Protein AF-A0A379WSG3-F1 (afdb_monomer)

Radius of gyration: 19.17 Å; Cα contacts (8 Å, |Δi|>4): 108; chains: 1; bounding box: 41×26×50 Å

Structure (mmCIF, N/CA/C/O backbone):
data_AF-A0A379WSG3-F1
#
_entry.id   AF-A0A379WSG3-F1
#
loop_
_atom_site.group_PDB
_atom_site.id
_atom_site.type_symbol
_atom_site.label_atom_id
_atom_site.label_alt_id
_atom_site.label_comp_id
_atom_site.label_asym_id
_atom_site.label_entity_id
_atom_site.label_seq_id
_atom_site.pdbx_PDB_ins_code
_atom_site.Cartn_x
_atom_site.Cartn_y
_atom_site.Cartn_z
_atom_site.occupancy
_atom_site.B_iso_or_equiv
_atom_site.auth_seq_id
_atom_site.auth_comp_id
_atom_site.auth_asym_id
_atom_site.auth_atom_id
_atom_site.pdbx_PDB_model_num
ATOM 1 N N . MET A 1 1 ? 2.406 1.614 19.297 1.00 82.06 1 MET A N 1
ATOM 2 C CA . MET A 1 1 ? 2.515 2.877 18.533 1.00 82.06 1 MET A CA 1
ATOM 3 C C . MET A 1 1 ? 1.539 2.931 17.354 1.00 82.06 1 MET A C 1
ATOM 5 O O . MET A 1 1 ? 0.607 3.715 17.431 1.00 82.06 1 MET A O 1
ATOM 9 N N . THR A 1 2 ? 1.659 2.070 16.332 1.00 89.81 2 THR A N 1
ATOM 10 C CA . THR A 1 2 ? 0.799 2.083 15.119 1.00 89.81 2 THR A CA 1
ATOM 11 C C . THR A 1 2 ? -0.707 2.076 15.401 1.00 89.81 2 THR A C 1
ATOM 13 O O . THR A 1 2 ? -1.451 2.797 14.747 1.00 89.81 2 THR A O 1
ATOM 16 N N . ARG A 1 3 ? -1.163 1.305 16.397 1.00 93.06 3 ARG A N 1
ATOM 17 C CA . ARG A 1 3 ? -2.588 1.233 16.759 1.00 93.06 3 ARG A CA 1
ATOM 18 C C . ARG A 1 3 ? -3.134 2.577 17.250 1.00 93.06 3 ARG A C 1
ATOM 20 O O . ARG A 1 3 ? -4.087 3.073 16.673 1.00 93.06 3 ARG A O 1
ATOM 27 N N . ARG A 1 4 ? -2.478 3.211 18.234 1.00 93.94 4 ARG A N 1
ATOM 28 C CA . ARG A 1 4 ? -2.872 4.556 18.697 1.00 93.94 4 ARG A CA 1
ATOM 29 C C . ARG A 1 4 ? -2.871 5.564 17.554 1.00 93.94 4 ARG A C 1
ATOM 31 O O . ARG A 1 4 ? -3.859 6.253 17.383 1.00 93.94 4 ARG A O 1
ATOM 38 N N . TYR A 1 5 ? -1.818 5.575 16.736 1.00 93.81 5 TYR A N 1
ATOM 39 C CA . TYR A 1 5 ? -1.760 6.453 15.566 1.00 93.81 5 TYR A CA 1
ATOM 40 C C . TYR A 1 5 ? -2.977 6.272 14.646 1.00 93.81 5 TYR A C 1
ATOM 42 O O . TYR A 1 5 ? -3.593 7.255 14.263 1.00 93.81 5 TYR A O 1
ATOM 50 N N . THR A 1 6 ? -3.363 5.023 14.363 1.00 93.00 6 THR A N 1
ATOM 51 C CA . THR A 1 6 ? -4.524 4.702 13.513 1.00 93.00 6 THR A CA 1
ATOM 52 C C . THR A 1 6 ? -5.844 5.173 14.120 1.00 93.00 6 THR A C 1
ATOM 54 O O . THR A 1 6 ? -6.710 5.636 13.387 1.00 93.00 6 THR A O 1
ATOM 57 N N . SER A 1 7 ? -6.006 5.063 15.442 1.00 92.44 7 SER A N 1
ATOM 58 C CA . SER A 1 7 ? -7.205 5.557 16.124 1.00 92.44 7 SER A CA 1
ATOM 59 C C . SER A 1 7 ? -7.336 7.077 16.022 1.00 92.44 7 SER A C 1
ATOM 61 O O . SER A 1 7 ? -8.421 7.551 15.708 1.00 92.44 7 SER A O 1
ATOM 63 N N . GLU A 1 8 ? -6.242 7.824 16.203 1.00 93.12 8 GLU A N 1
ATOM 64 C CA . GLU A 1 8 ? -6.253 9.294 16.097 1.00 93.12 8 GLU A CA 1
ATOM 65 C C . GLU A 1 8 ? -6.591 9.767 14.674 1.00 93.12 8 GLU A C 1
ATOM 67 O O . GLU A 1 8 ? -7.411 10.662 14.484 1.00 93.12 8 GLU A O 1
ATOM 72 N N . ILE A 1 9 ? -6.016 9.130 13.647 1.00 92.56 9 ILE A N 1
ATOM 73 C CA . ILE A 1 9 ? -6.308 9.473 12.243 1.00 92.56 9 ILE A CA 1
ATOM 74 C C . ILE A 1 9 ? -7.604 8.832 11.719 1.00 92.56 9 ILE A C 1
ATOM 76 O O . ILE A 1 9 ? -7.965 9.038 10.562 1.00 92.56 9 ILE A O 1
ATOM 80 N N . GLY A 1 10 ? -8.324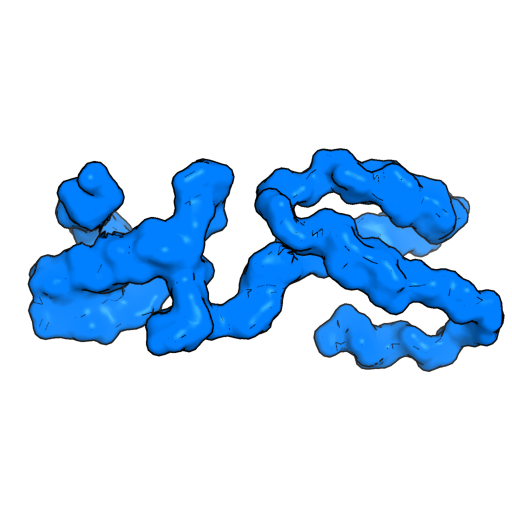 8.066 12.546 1.00 88.62 10 GLY A N 1
ATOM 81 C CA . GLY A 1 10 ? -9.512 7.295 12.162 1.00 88.62 10 GLY A CA 1
ATOM 82 C C . GLY A 1 10 ? -10.631 8.128 11.526 1.00 88.62 10 GLY A C 1
ATOM 83 O O . GLY A 1 10 ? -11.408 7.610 10.734 1.00 88.62 10 GLY A O 1
ATOM 84 N N . ILE A 1 11 ? -10.684 9.423 11.845 1.00 88.88 11 ILE A N 1
ATOM 85 C CA . ILE A 1 11 ? -11.712 10.370 11.389 1.00 88.88 11 ILE A CA 1
ATOM 86 C C . ILE A 1 11 ? -11.509 10.765 9.912 1.00 88.88 11 ILE A C 1
ATOM 88 O O . ILE A 1 11 ? -12.474 11.049 9.188 1.00 88.88 11 ILE A O 1
ATOM 92 N N . ILE A 1 12 ? -10.249 10.785 9.460 1.00 90.88 12 ILE A N 1
ATOM 93 C CA . ILE A 1 12 ? -9.868 11.196 8.101 1.00 90.88 12 ILE A CA 1
ATOM 94 C C . ILE A 1 12 ? -9.708 10.005 7.151 1.00 90.88 12 ILE A C 1
ATOM 96 O O . ILE A 1 12 ? -9.977 10.146 5.960 1.00 90.88 12 ILE A O 1
ATOM 100 N N . ILE A 1 13 ? -9.339 8.830 7.669 1.00 91.50 13 ILE A N 1
ATOM 101 C CA . ILE A 1 13 ? -9.140 7.626 6.855 1.00 91.50 13 ILE A CA 1
ATOM 102 C C . ILE A 1 13 ? -10.448 6.859 6.630 1.00 91.50 13 ILE A C 1
ATOM 104 O O . ILE A 1 13 ? -11.343 6.821 7.477 1.00 91.50 13 ILE A O 1
ATOM 108 N N . GLY A 1 14 ? -10.552 6.205 5.477 1.00 89.38 14 GLY A N 1
ATOM 109 C CA . GLY A 1 14 ? -11.690 5.352 5.155 1.00 89.38 14 GLY A CA 1
ATOM 110 C C . GLY A 1 14 ? -11.660 4.862 3.711 1.00 89.38 14 GLY A C 1
ATOM 111 O O . GLY A 1 14 ? -11.059 5.510 2.859 1.00 89.38 14 GLY A O 1
ATOM 112 N N . PRO A 1 15 ? -12.348 3.752 3.395 1.00 89.69 15 PRO A N 1
ATOM 113 C CA . PRO A 1 15 ? -12.262 3.102 2.083 1.00 89.69 15 PRO A CA 1
ATOM 114 C C . PRO A 1 15 ? -12.716 3.987 0.911 1.00 89.69 15 PRO A C 1
ATOM 116 O O . PRO A 1 15 ? -12.332 3.730 -0.222 1.00 89.69 15 PRO A O 1
ATOM 119 N N . GLN A 1 16 ? -13.533 5.010 1.174 1.00 90.62 16 GLN A N 1
ATOM 120 C CA . GLN A 1 16 ? -14.032 5.973 0.180 1.00 90.62 16 GLN A CA 1
ATOM 121 C C . GLN A 1 16 ? -13.472 7.393 0.386 1.00 90.62 16 GLN A C 1
ATOM 123 O O . GLN A 1 16 ? -13.843 8.306 -0.343 1.00 90.62 16 GLN A O 1
ATOM 128 N N . LYS A 1 17 ? -12.626 7.601 1.405 1.00 89.88 17 LYS A N 1
ATOM 129 C CA . LYS A 1 17 ? -12.027 8.906 1.723 1.00 89.88 17 LYS A CA 1
ATOM 130 C C . LYS A 1 17 ? -10.546 8.909 1.386 1.00 89.88 17 LYS A C 1
ATOM 132 O O . LYS A 1 17 ? -10.130 9.558 0.436 1.00 89.88 17 LYS A O 1
ATOM 137 N N . ASP A 1 18 ? -9.775 8.170 2.176 1.00 91.31 18 ASP A N 1
ATOM 138 C CA . ASP A 1 18 ? -8.331 8.067 2.039 1.00 91.31 18 ASP A CA 1
ATOM 139 C C . ASP A 1 18 ? -7.864 6.676 2.470 1.00 91.31 18 ASP A C 1
ATOM 141 O O . ASP A 1 18 ? -8.225 6.181 3.546 1.00 91.31 18 ASP A O 1
ATOM 145 N N . ILE A 1 19 ? -7.076 6.051 1.595 1.00 92.31 19 ILE A N 1
ATOM 146 C CA . ILE A 1 19 ? -6.632 4.664 1.704 1.00 92.31 19 ILE A CA 1
ATOM 147 C C . ILE A 1 19 ? -5.108 4.660 1.889 1.00 92.31 19 ILE A C 1
ATOM 149 O O . ILE A 1 19 ? -4.368 4.669 0.896 1.00 92.31 19 ILE A O 1
ATOM 153 N N . PRO A 1 20 ? -4.600 4.590 3.133 1.00 91.12 20 PRO A N 1
ATOM 154 C CA . PRO A 1 20 ? -3.167 4.532 3.396 1.00 91.12 20 PRO A CA 1
ATOM 155 C C . PRO A 1 20 ? -2.465 3.348 2.714 1.00 91.12 20 PRO A C 1
ATOM 157 O O . PRO A 1 20 ? -3.028 2.270 2.473 1.00 91.12 20 PRO A O 1
ATOM 160 N N . ALA A 1 21 ? -1.180 3.548 2.426 1.00 90.25 21 ALA A N 1
ATOM 161 C CA . ALA A 1 21 ? -0.302 2.591 1.765 1.00 90.25 21 ALA A CA 1
ATOM 162 C C . ALA A 1 21 ? 1.029 2.444 2.523 1.00 90.25 21 ALA A C 1
ATOM 164 O O . ALA A 1 21 ? 1.432 3.358 3.241 1.00 90.25 21 ALA A O 1
ATOM 165 N N . PRO A 1 22 ? 1.735 1.309 2.369 1.00 88.81 22 PRO A N 1
ATOM 166 C CA . PRO A 1 22 ? 3.039 1.130 2.987 1.00 88.81 22 PRO A CA 1
ATOM 167 C C . PRO A 1 22 ? 4.115 1.956 2.271 1.00 88.81 22 PRO A C 1
ATOM 169 O O . PRO A 1 22 ? 4.239 1.901 1.047 1.00 88.81 22 PRO A O 1
ATOM 172 N N . ASP A 1 23 ? 4.930 2.636 3.066 1.00 87.81 23 ASP A N 1
ATOM 173 C CA . ASP A 1 23 ? 6.114 3.403 2.673 1.00 87.81 23 ASP A CA 1
ATOM 174 C C . ASP A 1 23 ? 7.365 2.959 3.469 1.00 87.81 23 ASP A C 1
ATOM 176 O O . ASP A 1 23 ? 7.322 1.992 4.238 1.00 87.81 23 ASP A O 1
ATOM 180 N N . VAL A 1 24 ? 8.493 3.651 3.296 1.00 78.75 24 VAL A N 1
ATOM 181 C CA . VAL A 1 24 ? 9.770 3.432 3.978 1.00 78.75 24 VAL A CA 1
ATOM 182 C C . VAL A 1 24 ? 9.561 3.351 5.492 1.00 78.75 24 VAL A C 1
ATOM 184 O O . VAL A 1 24 ? 9.025 4.252 6.124 1.00 78.75 24 VAL A O 1
ATOM 187 N N . GLY A 1 25 ? 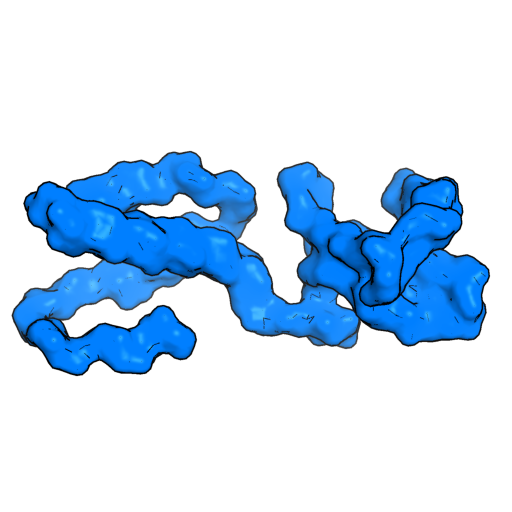9.993 2.238 6.088 1.00 81.88 25 GLY A N 1
ATOM 188 C CA . GLY A 1 25 ? 9.833 1.988 7.525 1.00 81.88 25 GLY A CA 1
ATOM 189 C C . GLY A 1 25 ? 8.492 1.362 7.918 1.00 81.88 25 GLY A C 1
ATOM 190 O O . GLY A 1 25 ? 8.330 0.950 9.065 1.00 81.88 25 GLY A O 1
ATOM 191 N N . THR A 1 26 ? 7.559 1.190 6.979 1.00 87.00 26 THR A N 1
ATOM 192 C CA . THR A 1 26 ? 6.318 0.438 7.193 1.00 87.00 26 THR A CA 1
ATOM 193 C C . THR A 1 26 ? 6.266 -0.803 6.304 1.00 87.00 26 THR A C 1
ATOM 195 O O . THR A 1 26 ? 6.756 -0.829 5.181 1.00 87.00 26 THR A O 1
ATOM 198 N N . ASN A 1 27 ? 5.678 -1.873 6.833 1.00 88.12 27 ASN A N 1
ATOM 199 C CA . ASN A 1 27 ? 5.585 -3.167 6.159 1.00 88.12 27 ASN A CA 1
ATOM 200 C C . ASN A 1 27 ? 4.125 -3.626 6.111 1.00 88.12 27 ASN A C 1
ATOM 202 O O . ASN A 1 27 ? 3.276 -3.093 6.827 1.00 88.12 27 ASN A O 1
ATOM 206 N N . GLY A 1 28 ? 3.839 -4.700 5.369 1.00 88.38 28 GLY A N 1
ATOM 207 C CA . GLY A 1 28 ? 2.494 -5.291 5.337 1.00 88.38 28 GLY A CA 1
ATOM 208 C C . GLY A 1 28 ? 1.955 -5.674 6.724 1.00 88.38 28 GLY A C 1
ATOM 209 O O . GLY A 1 28 ? 0.759 -5.568 6.966 1.00 88.38 28 GLY A O 1
ATOM 210 N N . LYS A 1 29 ? 2.830 -6.018 7.682 1.00 90.56 29 LYS A N 1
ATOM 211 C CA . LYS A 1 29 ? 2.450 -6.254 9.088 1.00 90.56 29 LYS A CA 1
ATOM 212 C C . LYS A 1 29 ? 1.905 -4.996 9.780 1.00 90.56 29 LYS A C 1
ATOM 214 O O . LYS A 1 29 ? 0.952 -5.084 10.541 1.00 90.56 29 LYS A O 1
ATOM 219 N N . VAL A 1 30 ? 2.492 -3.833 9.497 1.00 93.00 30 VAL A N 1
ATOM 220 C CA . VAL A 1 30 ? 2.033 -2.541 10.033 1.00 93.00 30 VAL A CA 1
ATOM 221 C C . VAL A 1 30 ? 0.663 -2.209 9.449 1.00 93.00 30 VAL A C 1
ATOM 223 O O . VAL A 1 30 ? -0.247 -1.878 10.199 1.00 93.00 30 VAL A O 1
ATOM 226 N N . MET A 1 31 ? 0.487 -2.406 8.139 1.00 93.38 31 MET A N 1
ATOM 227 C CA . MET A 1 31 ? -0.808 -2.227 7.471 1.00 93.38 31 MET A CA 1
ATOM 228 C C . MET A 1 31 ? -1.876 -3.180 8.027 1.00 93.38 31 MET A C 1
ATOM 230 O O . MET A 1 31 ? -3.014 -2.772 8.232 1.00 93.38 31 MET A O 1
ATOM 234 N N . ALA A 1 32 ? -1.518 -4.427 8.350 1.00 92.88 32 ALA A N 1
ATOM 235 C CA . ALA A 1 32 ? -2.432 -5.362 9.008 1.00 92.88 32 ALA A CA 1
ATOM 236 C C . ALA A 1 32 ? -2.927 -4.829 10.364 1.00 92.88 32 ALA A C 1
ATOM 238 O O . ALA A 1 32 ? -4.120 -4.892 10.641 1.00 92.88 32 ALA A O 1
ATOM 239 N N . TRP A 1 33 ? -2.041 -4.245 11.177 1.00 93.56 33 TRP A N 1
ATOM 240 C CA . TRP A 1 33 ? -2.431 -3.624 12.447 1.00 93.56 33 TRP A CA 1
ATOM 241 C C . TRP A 1 33 ? -3.283 -2.366 12.275 1.00 93.56 33 TRP A C 1
ATOM 243 O O . TRP A 1 33 ? -4.165 -2.131 13.096 1.00 93.56 33 TRP A O 1
ATOM 253 N N . MET A 1 34 ? -3.039 -1.571 11.229 1.00 93.38 34 MET A N 1
ATOM 254 C CA . MET A 1 34 ? -3.883 -0.414 10.911 1.00 93.38 34 MET A CA 1
ATOM 255 C C . MET A 1 34 ? -5.297 -0.860 10.521 1.00 93.38 34 MET A C 1
ATOM 257 O O . MET A 1 34 ? -6.273 -0.342 11.051 1.00 93.38 34 MET A O 1
ATOM 261 N N . MET A 1 35 ? -5.415 -1.872 9.656 1.00 93.06 35 MET A N 1
ATOM 262 C CA . MET A 1 35 ? -6.712 -2.433 9.262 1.00 93.06 35 MET A CA 1
ATOM 263 C C . MET A 1 35 ? -7.482 -2.993 10.460 1.00 93.06 35 MET A C 1
ATOM 265 O O . MET A 1 35 ? -8.669 -2.716 10.608 1.00 93.06 35 MET A O 1
ATOM 269 N N . ASP A 1 36 ? -6.792 -3.734 11.326 1.00 93.56 36 ASP A N 1
ATOM 270 C CA . ASP A 1 36 ? -7.371 -4.330 12.528 1.00 93.56 36 ASP A CA 1
ATOM 271 C C . ASP A 1 36 ? -7.895 -3.254 13.491 1.00 93.56 36 ASP A C 1
ATOM 273 O O . ASP A 1 36 ? -9.062 -3.270 13.869 1.00 93.56 36 ASP A O 1
ATOM 277 N N . THR A 1 37 ? -7.079 -2.244 13.813 1.00 93.25 37 THR A N 1
ATOM 278 C CA . THR A 1 37 ? -7.512 -1.153 14.698 1.00 93.25 37 THR A CA 1
ATOM 279 C C . THR A 1 37 ? -8.643 -0.321 14.101 1.00 93.25 37 THR A C 1
ATOM 281 O O . THR A 1 37 ? -9.581 0.023 14.817 1.00 93.25 37 THR A O 1
ATOM 284 N N . TYR A 1 38 ? -8.603 -0.024 12.803 1.00 93.62 38 TYR A N 1
ATOM 285 C CA . TYR A 1 38 ? -9.698 0.698 12.160 1.00 93.62 38 TYR A CA 1
ATOM 286 C C . TYR A 1 38 ? -11.006 -0.102 12.198 1.00 93.62 38 TYR A C 1
ATOM 288 O O . TYR A 1 38 ? -12.056 0.458 12.514 1.00 93.62 38 TYR A O 1
ATOM 296 N N . SER A 1 39 ? -10.926 -1.409 11.935 1.00 92.56 39 SER A N 1
ATOM 297 C CA . SER A 1 39 ? -12.076 -2.318 11.960 1.00 92.56 39 SER A CA 1
ATOM 298 C C . SER A 1 39 ? -12.680 -2.438 13.359 1.00 92.56 39 SER A C 1
ATOM 300 O O . SER A 1 39 ? -13.898 -2.399 13.504 1.00 92.56 39 SER A O 1
ATOM 302 N N . MET A 1 40 ? -11.840 -2.511 14.399 1.00 92.69 40 MET A N 1
ATOM 303 C CA . MET A 1 40 ? -12.299 -2.501 15.792 1.00 92.69 40 MET A CA 1
ATOM 304 C C . MET A 1 40 ? -13.061 -1.217 16.135 1.00 92.69 40 MET A C 1
ATOM 306 O O . MET A 1 40 ? -14.119 -1.288 16.750 1.00 92.69 40 MET A O 1
ATOM 310 N N . ASN A 1 41 ? -12.563 -0.054 15.704 1.00 90.19 41 ASN A N 1
ATOM 311 C CA . ASN A 1 41 ? -13.210 1.230 15.990 1.00 90.19 41 ASN A CA 1
ATOM 312 C C . ASN A 1 41 ? -14.545 1.401 15.240 1.00 90.19 41 ASN A C 1
ATOM 314 O O . ASN A 1 41 ? -15.445 2.062 15.746 1.00 90.19 41 ASN A O 1
ATOM 318 N N . HIS A 1 42 ? -14.680 0.808 14.049 1.00 88.50 42 HIS A N 1
ATOM 319 C CA . HIS A 1 42 ? -15.902 0.871 13.234 1.00 88.50 42 HIS A CA 1
ATOM 320 C C . HIS A 1 42 ? -16.886 -0.276 13.511 1.00 88.50 42 HIS A C 1
ATOM 322 O O . HIS A 1 42 ? -17.971 -0.302 12.932 1.00 88.50 42 HIS A O 1
ATOM 328 N N . GLY A 1 43 ? -16.510 -1.254 14.341 1.00 89.31 43 GLY A N 1
ATOM 329 C CA . GLY A 1 43 ? -17.329 -2.429 14.653 1.00 89.31 43 GLY A CA 1
ATOM 330 C C . GLY A 1 43 ? -17.555 -3.392 13.479 1.00 89.31 43 GLY A C 1
ATOM 331 O O . GLY A 1 43 ? -18.341 -4.327 13.599 1.00 89.31 43 GLY A O 1
ATOM 332 N N . THR A 1 44 ? -16.883 -3.188 12.344 1.00 89.50 44 THR A N 1
ATOM 333 C CA . THR A 1 44 ? -17.008 -4.011 11.131 1.00 89.50 44 THR A CA 1
ATOM 334 C C . THR A 1 44 ? -15.644 -4.228 10.484 1.00 89.50 44 THR A C 1
ATOM 336 O O . THR A 1 44 ? -14.755 -3.382 10.563 1.00 89.50 44 THR A O 1
ATOM 339 N N . THR A 1 45 ? -15.450 -5.377 9.836 1.00 89.50 45 THR A N 1
ATOM 340 C CA . THR A 1 45 ? -14.187 -5.724 9.172 1.00 89.50 45 THR A CA 1
ATOM 341 C C . THR A 1 45 ? -14.045 -5.000 7.834 1.00 89.50 45 THR A C 1
ATOM 343 O O . THR A 1 45 ? -14.438 -5.491 6.775 1.00 89.50 45 THR A O 1
ATOM 346 N N . VAL A 1 46 ? -13.427 -3.818 7.865 1.00 89.00 46 VAL A N 1
ATOM 347 C CA . VAL A 1 46 ? -13.219 -2.985 6.673 1.00 89.00 46 VAL A CA 1
ATOM 348 C C . VAL A 1 46 ? -11.846 -3.267 6.073 1.00 89.00 46 VAL A C 1
ATOM 350 O O . VAL A 1 46 ? -10.858 -2.578 6.323 1.00 89.00 46 VAL A O 1
ATOM 353 N N . THR A 1 47 ? -11.769 -4.284 5.217 1.00 87.94 47 THR A N 1
ATOM 354 C CA . THR A 1 47 ? -10.506 -4.649 4.554 1.00 87.94 47 THR A CA 1
ATOM 355 C C . THR A 1 47 ? -10.033 -3.587 3.556 1.00 87.94 47 THR A C 1
ATOM 357 O O . THR A 1 47 ? -8.832 -3.477 3.314 1.00 87.94 47 THR A O 1
ATOM 360 N N . GLY A 1 48 ? -10.937 -2.774 3.001 1.00 89.12 48 GLY A N 1
ATOM 361 C CA . GLY A 1 48 ? -10.632 -1.729 2.017 1.00 89.12 48 GLY A CA 1
ATOM 362 C C . GLY A 1 48 ? -9.937 -0.484 2.571 1.00 89.12 48 GLY A C 1
ATOM 363 O O . GLY A 1 48 ? -9.541 0.367 1.786 1.00 89.12 48 GLY A O 1
ATOM 364 N N . VAL A 1 49 ? -9.762 -0.367 3.892 1.00 90.88 49 VAL A N 1
ATOM 365 C CA . VAL A 1 49 ? -9.203 0.851 4.501 1.00 90.88 49 VAL A CA 1
ATOM 366 C C . VAL A 1 49 ? -7.716 1.053 4.208 1.00 90.88 49 VAL A C 1
ATOM 368 O O . VAL A 1 49 ? -7.268 2.183 4.129 1.00 90.88 49 VAL A O 1
ATOM 371 N N . VAL A 1 50 ? -6.931 -0.013 4.023 1.00 92.50 50 VAL A N 1
ATOM 372 C CA . VAL A 1 50 ? -5.480 0.098 3.773 1.00 92.50 50 VAL A CA 1
ATOM 373 C C . VAL A 1 50 ? -5.048 -0.762 2.585 1.00 92.50 50 VAL A C 1
ATOM 375 O O . VAL A 1 50 ? -5.572 -1.860 2.364 1.00 92.50 50 VAL A O 1
ATOM 378 N N . THR A 1 51 ? -4.029 -0.331 1.844 1.00 91.19 51 THR A N 1
ATOM 379 C CA . THR A 1 51 ? -3.379 -1.143 0.801 1.00 91.19 51 THR A CA 1
ATOM 380 C C . THR A 1 51 ? -2.102 -1.818 1.309 1.00 91.19 51 THR A C 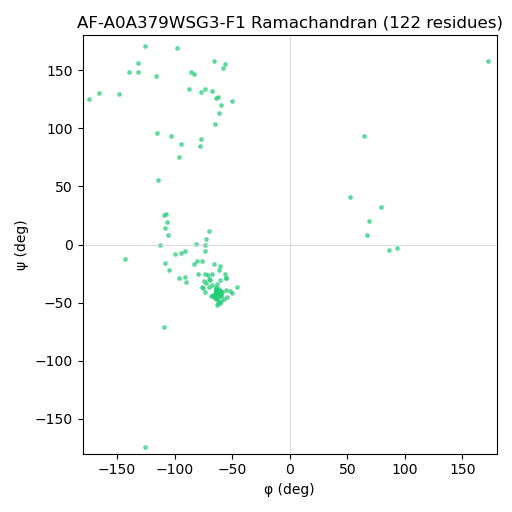1
ATOM 382 O O . THR A 1 51 ? -1.625 -1.556 2.407 1.00 91.19 51 THR A O 1
ATOM 385 N N . GLY A 1 52 ? -1.544 -2.754 0.532 1.00 88.62 52 GLY A N 1
ATOM 386 C CA . GLY A 1 52 ? -0.284 -3.419 0.899 1.00 88.62 52 GLY A CA 1
ATOM 387 C C . GLY A 1 52 ? -0.374 -4.359 2.106 1.00 88.62 52 GLY A C 1
ATOM 388 O O . GLY A 1 52 ? 0.646 -4.691 2.708 1.00 88.62 52 GLY A O 1
ATOM 389 N N . LYS A 1 53 ? -1.590 -4.805 2.441 1.00 91.69 53 LYS A N 1
ATOM 390 C CA . LYS A 1 53 ? -1.852 -5.887 3.395 1.00 91.69 53 LYS A CA 1
ATOM 391 C C . LYS A 1 53 ? -1.121 -7.167 2.975 1.00 91.69 53 LYS A C 1
ATOM 393 O O . LYS A 1 53 ? -0.844 -7.355 1.787 1.00 91.69 53 LYS A O 1
ATOM 398 N N . PRO A 1 54 ? -0.814 -8.070 3.915 1.00 89.19 54 PRO A N 1
ATOM 399 C CA . PRO A 1 54 ? -0.314 -9.380 3.546 1.00 89.19 54 PRO A CA 1
ATOM 400 C C . PRO A 1 54 ? -1.395 -10.178 2.800 1.00 89.19 54 PRO A C 1
ATOM 402 O O . PRO A 1 54 ? -2.588 -9.905 2.924 1.00 89.19 54 PRO A O 1
ATOM 405 N N . ILE A 1 55 ? -0.971 -11.179 2.026 1.00 89.31 55 ILE A N 1
ATOM 406 C CA . ILE A 1 55 ? -1.842 -11.945 1.113 1.00 89.31 55 ILE A CA 1
ATOM 407 C C . ILE A 1 55 ? -3.041 -12.558 1.852 1.00 89.31 55 ILE A C 1
ATOM 409 O O . ILE A 1 55 ? -4.161 -12.502 1.358 1.00 89.31 55 ILE A O 1
ATOM 413 N N . HIS A 1 56 ? -2.826 -13.049 3.075 1.00 87.94 56 HIS A N 1
ATOM 414 C CA . HIS A 1 56 ? -3.873 -13.646 3.907 1.00 87.94 56 HIS A CA 1
ATOM 415 C C . HIS A 1 56 ? -4.970 -12.660 4.356 1.00 87.94 56 HIS A C 1
ATOM 417 O O . HIS A 1 56 ? -6.037 -13.101 4.757 1.00 87.94 56 HIS A O 1
ATOM 423 N N . LEU A 1 57 ? -4.745 -11.343 4.269 1.00 88.00 57 LEU A N 1
ATOM 424 C CA . LEU A 1 57 ? -5.722 -10.300 4.627 1.00 88.00 57 LEU A CA 1
ATOM 425 C C . LEU A 1 57 ? -6.265 -9.556 3.395 1.00 88.00 57 LEU A C 1
ATOM 427 O O . LEU A 1 57 ? -6.645 -8.389 3.492 1.00 88.00 57 LEU A O 1
ATOM 431 N N . GLY A 1 58 ? -6.251 -10.186 2.217 1.00 85.62 58 GLY A N 1
ATOM 432 C CA . GLY A 1 58 ? -6.726 -9.566 0.974 1.00 85.62 58 GLY A CA 1
ATOM 433 C C . GLY A 1 58 ? -5.711 -8.609 0.340 1.00 85.62 58 GLY A C 1
ATOM 434 O O . GLY A 1 58 ? -6.076 -7.590 -0.245 1.00 85.62 58 GLY A O 1
ATOM 435 N N . GLY A 1 59 ? -4.417 -8.890 0.504 1.00 87.75 59 GLY A N 1
ATOM 436 C CA . GLY A 1 59 ? -3.341 -8.197 -0.204 1.00 87.75 59 GLY A CA 1
ATOM 437 C C . GLY A 1 59 ? -3.094 -8.754 -1.609 1.00 87.75 59 GLY A C 1
ATOM 438 O O . GLY A 1 59 ? -3.202 -9.956 -1.836 1.00 87.75 59 GLY A O 1
ATOM 439 N N . SER A 1 60 ? -2.700 -7.899 -2.554 1.00 86.75 60 SER A N 1
ATOM 440 C CA . SER A 1 60 ? -2.406 -8.313 -3.932 1.00 86.75 60 SER A CA 1
ATOM 441 C C . SER A 1 60 ? -1.040 -8.998 -4.064 1.00 86.75 60 SER A C 1
ATOM 443 O O . SER A 1 60 ? -0.006 -8.455 -3.653 1.00 86.75 60 SER A O 1
ATOM 445 N N . LEU A 1 61 ? -1.015 -10.157 -4.727 1.00 83.69 61 LEU A N 1
ATOM 446 C CA . LEU A 1 61 ? 0.221 -10.830 -5.131 1.00 83.69 61 LEU A CA 1
ATOM 447 C C . LEU A 1 61 ? 1.007 -9.941 -6.107 1.00 83.69 61 LEU A C 1
ATOM 449 O O . LEU A 1 61 ? 0.484 -9.477 -7.113 1.00 83.69 61 LEU A O 1
ATOM 453 N N . GLY A 1 62 ? 2.283 -9.689 -5.809 1.00 82.06 62 GLY A N 1
ATOM 454 C CA . GLY A 1 62 ? 3.167 -8.907 -6.680 1.00 82.06 62 GLY A CA 1
ATOM 455 C C . GLY A 1 62 ? 3.247 -7.405 -6.387 1.00 82.06 62 GLY A C 1
ATOM 456 O O . GLY A 1 62 ? 4.099 -6.751 -6.990 1.00 82.06 62 GLY A O 1
ATOM 457 N N . ARG A 1 63 ? 2.487 -6.868 -5.416 1.00 83.94 63 ARG A N 1
ATOM 458 C CA . ARG A 1 63 ? 2.592 -5.460 -4.960 1.00 83.94 63 ARG A CA 1
ATOM 459 C C . ARG A 1 63 ? 4.038 -5.057 -4.641 1.00 83.94 63 ARG A C 1
ATOM 461 O O . ARG A 1 63 ? 4.480 -3.999 -5.067 1.00 83.94 63 ARG A O 1
ATOM 468 N N . GLU A 1 64 ? 4.801 -5.934 -3.986 1.00 78.88 64 GLU A N 1
ATOM 469 C CA . GLU A 1 64 ? 6.216 -5.702 -3.631 1.00 78.88 64 GLU A CA 1
ATOM 470 C C . GLU A 1 64 ? 7.122 -5.473 -4.858 1.00 78.88 64 GLU A C 1
ATOM 472 O O . GLU A 1 64 ? 8.121 -4.755 -4.797 1.00 78.88 64 GLU A O 1
ATOM 477 N N . LYS A 1 65 ? 6.780 -6.079 -6.000 1.00 80.94 65 LYS A N 1
ATOM 478 C CA . LYS A 1 65 ? 7.543 -5.953 -7.251 1.00 80.94 65 LYS A CA 1
ATOM 479 C C . LYS A 1 65 ? 6.930 -4.934 -8.212 1.00 80.94 65 LYS A C 1
ATOM 481 O O . LYS A 1 65 ? 7.573 -4.629 -9.212 1.00 80.94 65 LYS A O 1
ATOM 486 N N . ALA A 1 66 ? 5.738 -4.408 -7.926 1.00 82.88 66 ALA A N 1
ATOM 487 C CA . ALA A 1 66 ? 4.990 -3.533 -8.826 1.00 82.88 66 ALA A CA 1
ATOM 488 C C . ALA A 1 66 ? 5.769 -2.252 -9.157 1.00 82.88 66 ALA A C 1
ATOM 490 O O . ALA A 1 66 ? 5.994 -1.968 -10.330 1.00 82.88 66 ALA A O 1
ATOM 491 N N . THR A 1 67 ? 6.289 -1.548 -8.145 1.00 81.75 67 THR A N 1
ATOM 492 C CA . THR A 1 67 ? 7.072 -0.316 -8.350 1.00 81.75 67 THR A CA 1
ATOM 493 C C . THR A 1 67 ? 8.334 -0.579 -9.170 1.00 81.75 67 THR A C 1
ATOM 495 O O . THR A 1 67 ? 8.620 0.135 -10.127 1.00 81.75 67 THR A O 1
ATOM 498 N N . GLY A 1 68 ? 9.062 -1.658 -8.859 1.00 77.12 68 GLY A N 1
ATOM 499 C CA . GLY A 1 68 ? 10.267 -2.036 -9.601 1.00 77.12 68 GLY A CA 1
ATOM 500 C C . GLY A 1 68 ? 9.986 -2.404 -11.061 1.00 77.12 68 GLY A C 1
ATOM 501 O O . GLY A 1 68 ? 10.765 -2.043 -11.939 1.00 77.12 68 GLY A O 1
ATOM 502 N N . ARG A 1 69 ? 8.864 -3.084 -11.338 1.00 80.62 69 ARG A N 1
ATOM 503 C CA . ARG A 1 69 ? 8.432 -3.392 -12.711 1.00 80.62 69 ARG A CA 1
ATOM 504 C C . ARG A 1 69 ? 8.007 -2.138 -13.471 1.00 80.62 69 ARG A C 1
ATOM 506 O O . ARG A 1 69 ? 8.425 -1.980 -14.609 1.00 80.62 69 ARG A O 1
ATOM 513 N N . GLY A 1 70 ? 7.237 -1.244 -12.850 1.00 82.88 70 GLY A N 1
ATOM 514 C CA . GLY A 1 70 ? 6.778 -0.009 -13.493 1.00 82.88 70 GLY A CA 1
ATOM 515 C C . GLY A 1 70 ? 7.944 0.875 -13.929 1.00 82.88 70 GLY A C 1
ATOM 516 O O . GLY A 1 70 ? 8.042 1.252 -15.091 1.00 82.88 70 GLY A O 1
ATOM 517 N N . VAL A 1 71 ? 8.897 1.107 -13.024 1.00 81.25 71 VAL A N 1
ATOM 518 C CA . VAL A 1 71 ? 10.122 1.863 -13.320 1.00 81.25 71 VAL A CA 1
ATOM 519 C C . VAL A 1 71 ? 10.934 1.208 -14.445 1.00 81.25 71 VAL A C 1
ATOM 521 O O . VAL A 1 71 ? 11.456 1.901 -15.317 1.00 81.25 71 VAL A O 1
ATOM 524 N N . PHE A 1 72 ? 11.014 -0.124 -14.461 1.00 79.31 72 PHE A N 1
ATOM 525 C CA . PHE A 1 72 ? 11.711 -0.865 -15.510 1.00 79.31 72 PHE A CA 1
ATOM 526 C C . PHE A 1 72 ? 11.043 -0.710 -16.883 1.00 79.31 72 PHE A C 1
ATOM 528 O O . PHE A 1 72 ? 11.735 -0.422 -17.857 1.00 79.31 72 PHE A O 1
ATOM 535 N N . VAL A 1 73 ? 9.716 -0.844 -16.966 1.00 83.94 73 VAL A N 1
ATOM 536 C CA . VAL A 1 73 ? 8.965 -0.666 -18.221 1.00 83.94 73 VAL A CA 1
ATOM 537 C C . VAL A 1 73 ? 9.095 0.770 -18.730 1.00 83.94 73 VAL A C 1
ATOM 539 O O . VAL A 1 73 ? 9.454 0.975 -19.887 1.00 83.94 73 VAL A O 1
ATOM 542 N N . SER A 1 74 ? 8.913 1.767 -17.862 1.00 80.94 74 SER A N 1
ATOM 543 C CA . SER A 1 74 ? 9.086 3.176 -18.236 1.00 80.94 74 SER A CA 1
ATOM 544 C C . SER A 1 74 ? 10.515 3.481 -18.698 1.00 80.94 74 SER A C 1
ATOM 546 O O . SER A 1 74 ? 10.716 4.197 -19.678 1.00 80.94 74 SER A O 1
ATOM 548 N N . GLY A 1 75 ? 11.520 2.906 -18.030 1.00 82.06 75 GLY A N 1
ATOM 549 C CA . GLY A 1 75 ? 12.922 3.031 -18.424 1.00 82.06 75 GLY A CA 1
ATOM 550 C C . GLY A 1 75 ? 13.212 2.406 -19.790 1.00 82.06 75 GLY A C 1
ATOM 551 O O . GLY A 1 75 ? 13.942 2.995 -20.587 1.00 82.06 75 GLY A O 1
ATOM 552 N N . LEU A 1 76 ? 12.629 1.239 -20.081 1.00 78.94 76 LEU A N 1
ATOM 553 C CA . LEU A 1 76 ? 12.748 0.572 -21.380 1.00 78.94 76 LEU A CA 1
ATOM 554 C C . LEU A 1 76 ? 12.141 1.408 -22.507 1.00 78.94 76 LEU A C 1
ATOM 556 O O . LEU A 1 76 ? 12.789 1.601 -23.535 1.00 78.94 76 LEU A O 1
ATOM 560 N N . GLU A 1 77 ? 10.934 1.936 -22.308 1.00 81.38 77 GLU A N 1
ATOM 561 C CA . GLU A 1 77 ? 10.275 2.795 -23.295 1.00 81.38 77 GLU A CA 1
ATOM 562 C C . GLU A 1 77 ? 11.067 4.086 -23.545 1.00 81.38 77 GLU A C 1
ATOM 564 O O . GLU A 1 77 ? 11.264 4.497 -24.691 1.00 81.38 77 GLU A O 1
ATOM 569 N N . ALA A 1 78 ? 11.625 4.691 -22.494 1.00 80.88 78 ALA A N 1
ATOM 570 C CA . ALA A 1 78 ? 12.498 5.854 -22.633 1.00 80.88 78 ALA A CA 1
ATOM 571 C C . ALA A 1 78 ? 13.796 5.533 -23.402 1.00 80.88 78 ALA A C 1
ATOM 573 O O . ALA A 1 78 ? 14.248 6.334 -24.224 1.00 80.88 78 ALA A O 1
ATOM 574 N N . ALA A 1 79 ? 14.389 4.357 -23.174 1.00 78.12 79 ALA A N 1
ATOM 575 C CA . ALA A 1 79 ? 15.607 3.925 -23.857 1.00 78.12 79 ALA A CA 1
ATOM 576 C C . ALA A 1 79 ? 15.379 3.612 -25.342 1.00 78.12 79 ALA A C 1
ATOM 578 O O . ALA A 1 79 ? 16.231 3.954 -26.163 1.00 78.12 79 ALA A O 1
ATOM 579 N N . ARG A 1 80 ? 14.220 3.031 -25.695 1.00 74.00 80 ARG A N 1
ATOM 580 C CA . ARG A 1 80 ? 13.806 2.792 -27.089 1.00 74.00 80 ARG A CA 1
ATOM 581 C C . ARG A 1 80 ? 13.735 4.091 -27.890 1.00 74.00 80 ARG A C 1
ATOM 583 O O . ARG A 1 80 ? 14.203 4.129 -29.021 1.00 74.00 80 ARG A O 1
ATOM 590 N N . ARG A 1 81 ? 13.227 5.171 -27.286 1.00 76.56 81 ARG A N 1
ATOM 591 C CA . ARG A 1 81 ? 13.121 6.493 -27.933 1.00 76.56 81 ARG A CA 1
ATOM 592 C C . ARG A 1 81 ? 14.458 7.226 -28.084 1.00 76.56 81 ARG A C 1
ATOM 594 O O . ARG A 1 81 ? 14.577 8.074 -28.958 1.00 76.56 81 ARG A O 1
ATOM 601 N N . ARG A 1 82 ? 15.450 6.932 -27.235 1.00 70.31 82 ARG A N 1
ATOM 602 C CA . ARG A 1 82 ? 16.773 7.592 -27.239 1.00 70.31 82 ARG A CA 1
ATOM 603 C C . ARG A 1 82 ? 17.911 6.735 -27.814 1.00 70.31 82 ARG A C 1
ATOM 605 O O . ARG A 1 82 ? 19.062 7.138 -27.700 1.00 70.31 82 ARG A O 1
ATOM 612 N N . ILE A 1 83 ? 17.609 5.573 -28.408 1.00 62.94 83 ILE A N 1
ATOM 613 C CA . ILE A 1 83 ? 18.594 4.634 -28.993 1.00 62.94 83 ILE A CA 1
ATOM 614 C C . ILE A 1 83 ? 19.713 4.286 -27.986 1.00 62.94 83 ILE A C 1
ATOM 616 O O . ILE A 1 83 ? 20.896 4.224 -28.310 1.00 62.94 83 ILE A O 1
ATOM 620 N N . LEU A 1 84 ? 19.354 4.079 -26.715 1.00 66.81 84 LEU A N 1
ATOM 621 C CA . LEU A 1 84 ? 20.328 3.687 -25.694 1.00 66.81 84 LEU A CA 1
ATOM 622 C C . LEU A 1 84 ? 20.479 2.158 -25.662 1.00 66.81 84 LEU A C 1
ATOM 624 O O . LEU A 1 84 ? 19.471 1.445 -25.622 1.00 66.81 84 LEU A O 1
ATOM 628 N N . PRO A 1 85 ? 21.712 1.616 -25.619 1.00 64.81 85 PRO A N 1
ATOM 629 C CA . PRO A 1 85 ? 21.917 0.176 -25.548 1.00 64.81 85 PRO A CA 1
ATOM 630 C C . PRO A 1 85 ? 21.349 -0.387 -24.237 1.00 64.81 85 PRO A C 1
ATOM 632 O O . PRO A 1 85 ? 21.721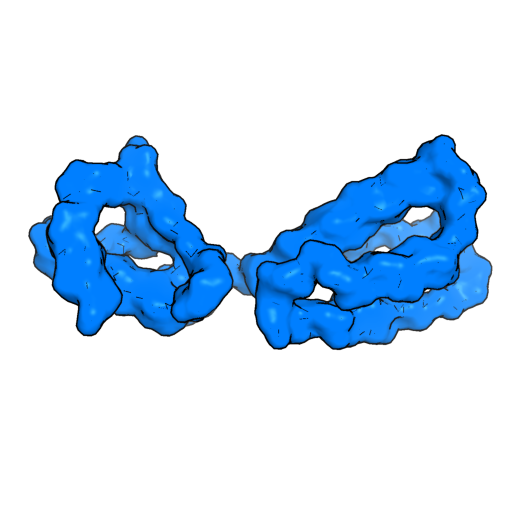 0.036 -23.140 1.00 64.81 85 PRO A O 1
ATOM 635 N N . LEU A 1 86 ? 20.479 -1.398 -24.343 1.00 63.34 86 LEU A N 1
ATOM 636 C CA . LEU A 1 86 ? 19.737 -1.995 -23.218 1.00 63.34 86 LEU A CA 1
ATOM 637 C C . LEU A 1 86 ? 20.641 -2.500 -22.074 1.00 63.34 86 LEU A C 1
ATOM 639 O O . LEU A 1 86 ? 20.252 -2.463 -20.906 1.00 63.34 86 LEU A O 1
ATOM 643 N N . LYS A 1 87 ? 21.881 -2.909 -22.384 1.00 57.91 87 LYS A N 1
ATOM 644 C CA . LYS A 1 87 ? 22.891 -3.300 -21.381 1.00 57.91 87 LYS A CA 1
ATOM 645 C C . LYS A 1 87 ? 23.313 -2.140 -20.469 1.00 57.91 87 LYS A C 1
ATOM 647 O O . LYS A 1 87 ? 23.528 -2.363 -19.280 1.00 57.91 87 LYS A O 1
ATOM 652 N N . ALA A 1 88 ? 23.404 -0.916 -20.993 1.00 54.31 88 ALA A N 1
ATOM 653 C CA . ALA A 1 88 ? 23.761 0.264 -20.203 1.00 54.31 88 ALA A CA 1
ATOM 654 C C . ALA A 1 88 ? 22.614 0.691 -19.269 1.00 54.31 88 ALA A C 1
ATOM 656 O O . ALA A 1 88 ? 22.849 1.138 -18.145 1.00 54.31 88 ALA A O 1
ATOM 657 N N . LEU A 1 89 ? 21.369 0.488 -19.707 1.00 55.91 89 LEU A N 1
ATOM 658 C CA . LEU A 1 89 ? 20.167 0.784 -18.930 1.00 55.91 89 LEU A CA 1
ATOM 659 C C . LEU A 1 89 ? 20.035 -0.140 -17.704 1.00 55.91 89 LEU A C 1
ATOM 661 O O . LEU A 1 89 ? 19.774 0.329 -16.596 1.00 55.91 89 LEU A O 1
ATOM 665 N N . ALA A 1 90 ? 20.287 -1.442 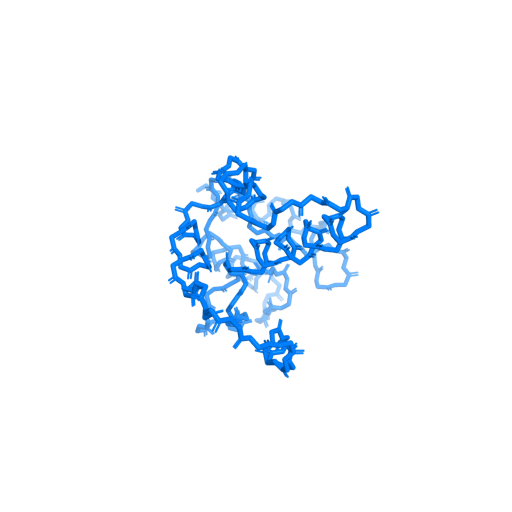-17.881 1.00 55.84 90 ALA A N 1
ATOM 666 C CA . ALA A 1 90 ? 20.203 -2.439 -16.810 1.00 55.84 90 ALA A CA 1
ATOM 667 C C . ALA A 1 90 ? 21.216 -2.201 -15.669 1.00 55.84 90 ALA A C 1
ATOM 669 O O . ALA A 1 90 ? 20.907 -2.453 -14.504 1.00 55.84 90 ALA A O 1
ATOM 670 N N . LEU A 1 91 ? 22.408 -1.680 -15.988 1.00 47.22 91 LEU A N 1
ATOM 671 C CA . LEU A 1 91 ? 23.454 -1.346 -15.011 1.00 47.22 91 LEU A CA 1
ATOM 672 C C . LEU A 1 91 ? 23.156 -0.050 -14.239 1.00 47.22 91 LEU A C 1
ATOM 674 O O . LEU A 1 91 ? 23.426 0.017 -13.039 1.00 47.22 91 LEU A O 1
ATOM 678 N N . ARG A 1 92 ? 22.557 0.960 -14.888 1.00 48.25 92 ARG A N 1
ATOM 679 C CA . ARG A 1 92 ? 22.234 2.256 -14.257 1.00 48.25 92 ARG A CA 1
ATOM 680 C C . ARG A 1 92 ? 20.966 2.239 -13.402 1.00 48.25 92 ARG A C 1
ATOM 682 O O . ARG A 1 92 ? 20.883 2.991 -12.436 1.00 48.25 92 ARG A O 1
ATOM 689 N N . PHE A 1 93 ? 20.017 1.340 -13.664 1.00 50.09 93 PHE A N 1
ATOM 690 C CA . PHE A 1 93 ? 18.795 1.225 -12.851 1.00 50.09 93 PHE A CA 1
ATOM 691 C C . PHE A 1 93 ? 18.992 0.599 -11.463 1.00 50.09 93 PHE A C 1
ATOM 693 O O . PHE A 1 93 ? 18.049 0.516 -10.676 1.00 50.09 93 PHE A O 1
ATOM 700 N N . ARG A 1 94 ? 20.224 0.207 -11.115 1.00 47.03 94 ARG A N 1
ATOM 701 C CA . ARG A 1 94 ? 20.572 -0.386 -9.816 1.00 47.03 94 ARG A CA 1
ATOM 702 C C . ARG A 1 94 ? 20.284 0.532 -8.616 1.00 47.03 94 ARG A C 1
ATOM 704 O O . ARG A 1 94 ? 20.187 0.033 -7.497 1.00 47.03 94 ARG A O 1
ATOM 711 N N . VAL A 1 95 ? 20.132 1.842 -8.835 1.00 42.69 95 VAL A N 1
ATOM 712 C CA . VAL A 1 95 ? 20.122 2.850 -7.760 1.00 42.69 95 VAL A CA 1
ATOM 713 C C . VAL A 1 95 ? 18.730 3.410 -7.428 1.00 42.69 95 VAL A C 1
ATOM 715 O O . VAL A 1 95 ? 18.523 3.843 -6.302 1.00 42.69 95 VAL A O 1
ATOM 718 N N . LEU A 1 96 ? 17.740 3.342 -8.324 1.00 46.06 96 LEU A N 1
ATOM 719 C CA . LEU A 1 96 ? 16.533 4.180 -8.183 1.00 46.06 96 LEU A CA 1
ATOM 720 C C . LEU A 1 96 ? 15.325 3.554 -7.472 1.00 46.06 96 LEU A C 1
ATOM 722 O O . LEU A 1 96 ? 14.363 4.264 -7.204 1.00 46.06 96 LEU A O 1
ATOM 726 N N . VAL A 1 97 ? 15.334 2.259 -7.140 1.00 45.19 97 VAL A N 1
ATOM 727 C CA . VAL A 1 97 ? 14.170 1.636 -6.480 1.00 45.19 97 VAL A CA 1
ATOM 728 C C . VAL A 1 97 ? 14.444 1.455 -4.988 1.00 45.19 97 VAL A C 1
ATOM 730 O O . VAL A 1 97 ? 15.047 0.469 -4.553 1.00 45.19 97 VAL A O 1
ATOM 733 N N . THR A 1 98 ? 14.018 2.439 -4.200 1.00 48.69 98 THR A N 1
ATOM 734 C CA . THR A 1 98 ? 13.931 2.386 -2.738 1.00 48.69 98 THR A CA 1
ATOM 735 C C . THR A 1 98 ? 12.694 1.586 -2.326 1.00 48.69 98 THR A C 1
ATOM 737 O O . THR A 1 98 ? 11.628 2.126 -2.081 1.00 48.69 98 THR A O 1
ATOM 740 N N . SER A 1 99 ? 12.828 0.260 -2.274 1.00 45.56 99 SER A N 1
ATOM 741 C CA . SER A 1 99 ? 12.020 -0.619 -1.415 1.00 45.56 99 SER A CA 1
ATOM 742 C C . SER A 1 99 ? 12.683 -2.002 -1.362 1.00 45.56 99 SER A C 1
ATOM 744 O O . SER A 1 99 ? 13.111 -2.562 -2.372 1.00 45.56 99 SER A O 1
ATOM 746 N N . GLN A 1 100 ? 12.867 -2.518 -0.154 1.00 45.50 100 GLN A N 1
ATOM 747 C CA . GLN A 1 100 ? 14.058 -3.241 0.306 1.00 45.50 100 GLN A CA 1
ATOM 748 C C . GLN A 1 100 ? 14.324 -4.673 -0.212 1.00 45.50 100 GLN A C 1
ATOM 750 O O . GLN A 1 100 ? 15.304 -5.270 0.226 1.00 45.50 100 GLN A O 1
ATOM 755 N N . ARG A 1 101 ? 13.561 -5.272 -1.137 1.00 43.19 101 ARG A N 1
ATOM 756 C CA . ARG A 1 101 ? 13.788 -6.701 -1.496 1.00 43.19 101 ARG A CA 1
ATOM 757 C C . ARG A 1 101 ? 13.615 -7.099 -2.957 1.00 43.19 101 ARG A C 1
ATOM 759 O O . ARG A 1 101 ? 14.090 -8.162 -3.360 1.00 43.19 101 ARG A O 1
ATOM 766 N N . SER A 1 102 ? 13.034 -6.254 -3.805 1.00 42.06 102 SER A N 1
ATOM 767 C CA . SER A 1 102 ? 12.770 -6.627 -5.203 1.00 42.06 102 SER A CA 1
ATOM 768 C C . SER A 1 102 ? 13.994 -6.510 -6.131 1.00 42.06 102 SER A C 1
ATOM 770 O O . SER A 1 102 ? 13.997 -7.134 -7.200 1.00 42.06 102 SER A O 1
ATOM 772 N N . ARG A 1 103 ? 15.065 -5.823 -5.685 1.00 37.16 103 ARG A N 1
ATOM 773 C CA . ARG A 1 103 ? 16.320 -5.527 -6.421 1.00 37.16 103 ARG A CA 1
ATOM 774 C C . ARG A 1 103 ? 16.931 -6.715 -7.171 1.00 37.16 103 ARG A C 1
ATOM 776 O O . ARG A 1 103 ? 17.483 -6.546 -8.252 1.00 37.16 103 ARG A O 1
ATOM 783 N N . ALA A 1 104 ? 16.855 -7.917 -6.607 1.00 39.00 104 ALA A N 1
ATOM 784 C CA . ALA A 1 104 ? 17.546 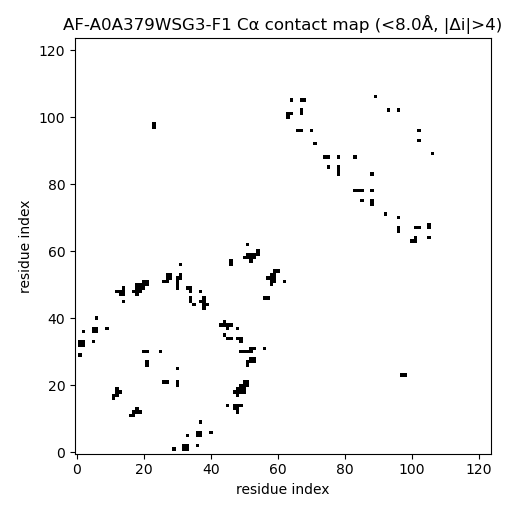-9.084 -7.147 1.00 39.00 104 ALA A CA 1
ATOM 785 C C . ALA A 1 104 ? 16.716 -9.899 -8.150 1.00 39.00 104 ALA A C 1
ATOM 787 O O . ALA A 1 104 ? 17.295 -10.558 -9.006 1.00 39.00 104 ALA A O 1
ATOM 788 N N . SER A 1 105 ? 15.385 -9.899 -8.046 1.00 41.81 105 SER A N 1
ATOM 789 C CA . SER A 1 105 ? 14.565 -10.886 -8.770 1.00 41.81 105 SER A CA 1
ATOM 790 C C . SER A 1 105 ? 14.124 -10.428 -10.159 1.00 41.81 105 SER A C 1
ATOM 792 O O . SER A 1 105 ? 14.026 -11.255 -11.061 1.00 41.81 105 SER A O 1
ATOM 794 N N . VAL A 1 106 ? 13.901 -9.122 -10.349 1.00 45.00 106 VAL A N 1
ATOM 795 C CA . VAL A 1 106 ? 13.496 -8.570 -11.654 1.00 45.00 106 VAL A CA 1
ATOM 796 C C . VAL A 1 106 ? 14.681 -8.568 -12.623 1.00 45.00 106 VAL A C 1
ATOM 798 O O . VAL A 1 106 ? 14.535 -8.988 -13.764 1.00 45.00 106 VAL A O 1
ATOM 801 N N . CYS A 1 107 ? 15.876 -8.207 -12.145 1.00 38.78 107 CYS A N 1
ATOM 802 C CA . CYS A 1 107 ? 17.080 -8.157 -12.977 1.00 38.78 107 CYS A CA 1
ATOM 803 C C . CYS A 1 107 ? 17.651 -9.559 -13.295 1.00 38.78 107 CYS A C 1
ATOM 805 O O . CYS A 1 107 ? 18.067 -9.807 -14.421 1.00 38.78 107 CYS A O 1
ATOM 807 N N . ARG A 1 108 ? 17.610 -10.528 -12.358 1.00 37.88 108 ARG A N 1
ATOM 808 C CA . ARG A 1 108 ? 18.163 -11.885 -12.593 1.00 37.88 108 ARG A CA 1
ATOM 809 C C . ARG A 1 108 ? 17.364 -12.742 -13.578 1.00 37.88 108 ARG A C 1
ATOM 811 O O . ARG A 1 108 ? 17.947 -13.637 -14.183 1.00 37.88 108 ARG A O 1
ATOM 818 N N . ARG A 1 109 ? 16.053 -12.511 -13.735 1.00 40.59 109 ARG A N 1
ATOM 819 C CA . ARG A 1 109 ? 15.215 -13.310 -14.652 1.00 4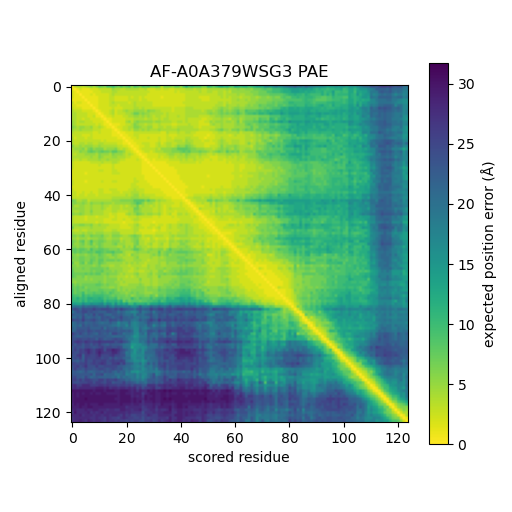0.59 109 ARG A CA 1
ATOM 820 C C . ARG A 1 109 ? 15.419 -12.934 -16.123 1.00 40.59 109 ARG A C 1
ATOM 822 O O . ARG A 1 109 ? 15.045 -13.703 -16.999 1.00 40.59 109 ARG A O 1
ATOM 829 N N . TRP A 1 110 ? 16.056 -11.798 -16.392 1.00 41.75 110 TRP A N 1
ATOM 830 C CA . TRP A 1 110 ? 16.416 -11.362 -17.735 1.00 41.75 110 TRP A CA 1
ATOM 831 C C . TRP A 1 110 ? 17.876 -11.750 -18.031 1.00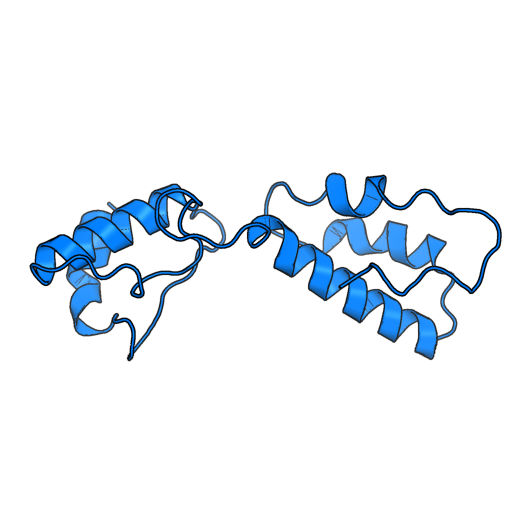 41.75 110 TRP A C 1
ATOM 833 O O . TRP A 1 110 ? 18.781 -10.918 -18.017 1.00 41.75 110 TRP A O 1
ATOM 843 N N . ARG A 1 111 ? 18.137 -13.044 -18.293 1.00 33.38 111 ARG A N 1
ATOM 844 C CA . ARG A 1 111 ? 19.314 -13.389 -19.110 1.00 33.38 111 ARG A CA 1
ATOM 845 C C . ARG A 1 111 ? 19.022 -12.874 -20.522 1.00 33.38 111 ARG A C 1
ATOM 847 O O . ARG A 1 111 ? 17.931 -13.145 -21.022 1.00 33.38 111 ARG A O 1
ATOM 854 N N . PRO A 1 112 ? 19.951 -12.160 -21.175 1.00 37.28 112 PRO A N 1
ATOM 855 C CA . PRO A 1 112 ? 19.763 -11.783 -22.563 1.00 37.28 112 PRO A CA 1
ATOM 856 C C . PRO A 1 112 ? 19.756 -13.074 -23.386 1.00 37.28 112 PRO A C 1
ATOM 858 O O . PRO A 1 112 ? 20.808 -13.677 -23.600 1.00 37.28 112 PRO A O 1
ATOM 861 N N . CYS A 1 113 ? 18.575 -13.524 -23.811 1.00 30.11 113 CYS A N 1
ATOM 862 C CA . CYS A 1 113 ? 18.491 -14.455 -24.924 1.00 30.11 113 CYS A CA 1
ATOM 863 C C . CYS A 1 113 ? 19.085 -13.706 -26.118 1.00 30.11 113 CYS A C 1
ATOM 865 O O . CYS A 1 113 ? 18.598 -12.639 -26.500 1.00 30.11 113 CYS A O 1
ATOM 867 N N . ARG A 1 114 ? 20.232 -14.187 -26.608 1.00 34.34 114 ARG A N 1
ATOM 868 C CA . ARG A 1 114 ? 20.818 -13.697 -27.855 1.00 34.34 114 ARG A CA 1
ATOM 869 C C . ARG A 1 114 ? 19.785 -13.955 -28.945 1.00 34.34 114 ARG A C 1
ATOM 871 O O . ARG A 1 114 ? 19.445 -15.110 -29.139 1.00 34.34 114 ARG A O 1
ATOM 878 N N . GLY A 1 115 ? 19.333 -12.893 -29.607 1.00 35.19 115 GLY A N 1
ATOM 879 C CA . GLY A 1 115 ? 18.520 -12.964 -30.819 1.00 35.19 115 GLY A CA 1
ATOM 880 C C . GLY A 1 115 ? 17.145 -13.593 -30.614 1.00 35.19 115 GLY A C 1
ATOM 881 O O . GLY A 1 115 ? 17.016 -14.800 -30.685 1.00 35.19 115 GLY A O 1
ATOM 882 N N . ASP A 1 116 ? 16.126 -12.774 -30.368 1.00 31.94 116 ASP A N 1
ATOM 883 C CA . ASP A 1 116 ? 14.886 -12.875 -31.144 1.00 31.94 116 ASP A CA 1
ATOM 884 C C . ASP A 1 116 ? 13.928 -11.746 -30.773 1.00 31.94 116 ASP A C 1
ATOM 886 O O . ASP A 1 116 ? 13.557 -11.527 -29.618 1.00 31.94 116 ASP A O 1
ATOM 890 N N . SER A 1 117 ? 13.511 -11.015 -31.798 1.00 36.31 117 SER A N 1
ATOM 891 C CA . SER A 1 117 ? 12.577 -9.890 -31.787 1.00 36.31 117 SER A CA 1
ATOM 892 C C . SER A 1 117 ? 11.116 -10.291 -31.499 1.00 36.31 117 SER A C 1
ATOM 894 O O . SER A 1 117 ? 10.220 -9.465 -31.651 1.00 36.31 117 SER A O 1
ATOM 896 N N . GLY A 1 118 ? 10.849 -11.526 -31.052 1.00 33.97 118 GLY A N 1
ATOM 897 C CA . GLY A 1 118 ? 9.495 -12.098 -30.994 1.00 33.97 118 GLY A CA 1
ATOM 898 C C . GLY A 1 118 ? 8.843 -12.270 -29.614 1.00 33.97 118 GLY A C 1
ATOM 899 O O . GLY A 1 118 ? 7.629 -12.441 -29.550 1.00 33.97 118 GLY A O 1
ATOM 900 N N . SER A 1 119 ? 9.574 -12.215 -28.493 1.00 36.31 119 SER A N 1
ATOM 901 C CA . SER A 1 119 ? 9.041 -12.680 -27.189 1.00 36.31 119 SER A CA 1
ATOM 902 C C . SER A 1 119 ? 8.864 -11.573 -26.138 1.00 36.31 119 SER A C 1
ATOM 904 O O . SER A 1 119 ? 9.383 -11.642 -25.026 1.00 36.31 119 SER A O 1
ATOM 906 N N . TYR A 1 120 ? 8.114 -10.523 -26.485 1.00 46.75 120 TYR A N 1
ATOM 907 C CA . TYR A 1 120 ? 7.714 -9.448 -25.555 1.00 46.75 120 TYR A CA 1
ATOM 908 C C . TYR A 1 120 ? 6.218 -9.477 -25.184 1.00 46.75 120 TYR A C 1
ATOM 910 O O . TYR A 1 120 ? 5.712 -8.506 -24.631 1.00 46.75 120 TYR A O 1
ATOM 918 N N . ARG A 1 121 ? 5.486 -10.567 -25.462 1.00 34.81 121 ARG A N 1
ATOM 919 C CA . ARG A 1 121 ? 4.046 -10.663 -25.130 1.00 34.81 121 ARG A CA 1
ATOM 920 C C . ARG A 1 121 ? 3.742 -11.073 -23.683 1.00 34.81 121 ARG A C 1
ATOM 922 O O . ARG A 1 121 ? 2.647 -10.807 -23.217 1.00 34.81 121 ARG A O 1
ATOM 929 N N . ASN A 1 122 ? 4.706 -11.631 -22.945 1.00 30.11 122 ASN A N 1
ATOM 930 C CA . ASN A 1 122 ? 4.468 -12.181 -21.597 1.00 30.11 122 ASN A CA 1
ATOM 931 C C . ASN A 1 122 ? 5.062 -11.325 -20.460 1.00 30.11 122 ASN A C 1
ATOM 933 O O . ASN A 1 122 ? 5.422 -11.846 -19.405 1.00 30.11 122 ASN A O 1
ATOM 937 N N . ALA A 1 123 ? 5.225 -10.018 -20.689 1.00 40.03 123 ALA A N 1
ATOM 938 C CA . ALA A 1 123 ? 5.782 -9.073 -19.714 1.00 40.03 123 ALA A CA 1
ATOM 939 C C . ALA A 1 123 ? 4.730 -8.139 -19.082 1.00 40.03 123 ALA A C 1
ATOM 941 O O . ALA A 1 123 ? 5.105 -7.108 -18.519 1.00 40.03 123 ALA A O 1
ATOM 942 N N . VAL A 1 124 ? 3.447 -8.509 -19.157 1.00 34.28 124 VAL A N 1
ATOM 943 C CA . VAL A 1 124 ? 2.336 -7.866 -18.439 1.00 34.28 124 VAL A CA 1
ATOM 944 C C . VAL A 1 124 ? 1.803 -8.846 -17.403 1.00 34.28 124 VAL A C 1
ATOM 946 O O . VAL A 1 124 ? 1.514 -9.996 -17.797 1.00 34.28 124 VAL A O 1
#

Secondary structure (DSSP, 8-state):
-HHHHHHHGGGT-BTTTB-----TT--HHHHHHHHHHHHHHHTS--GGG-SS--GGGTPPTTHHHHHHHHHHHHHHHHHHHTT--HHHHHHHTTSS--STTGGGHHHHT----SS-TT--TT--

Foldseek 3Di:
DLLVVLVVCLVQFDLVGDAEEDDPPDALVSQVSSQVSSCVVVVHRRLSRYARHPVVSPHDDCPLCVVVLVVVVVLVVVCVVVVHDVVVSLVVSLPPDPDPPNSPPVSVVDDPPPDDPPPPPPSD

Sequence (124 aa):
MTRRYTSEIGIIIGPQKDIPAPDVGTNGKVMAWMMDTYSMNHGTTVTGVVTGKPIHLGGSLGREKATGRGVFVSGLEAARRRILPLKALALRFRVLVTSQRSRASVCRRWRPCRGDSGSYRNAV

InterPro domains:
  IPR006097 Glutamate/phenylalanine/leucine/valine/L-tryptophan dehydrogenase, dimerisation domain [PF02812] (1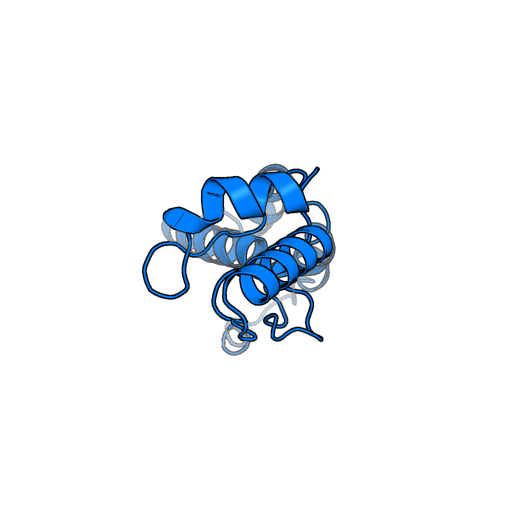-39)
  IPR046346 Aminoacid dehydrogenase-like, N-terminal domain superfamily [SSF53223] (2-60)

pLDDT: mean 72.74, std 21.72, range [30.11, 93.94]

Mean predicted aligned error: 11.87 Å

Solvent-accessible surface area (backbone atoms only — not comparable to full-atom values): 7721 Å² total; per-residue (Å²): 108,67,47,62,54,37,61,74,48,46,85,66,47,30,67,90,72,37,61,54,67,67,50,94,96,49,46,34,69,54,34,43,44,38,33,49,46,50,16,62,76,68,75,43,89,48,66,64,31,40,43,60,27,44,64,93,65,79,19,70,90,58,61,82,43,43,64,60,49,51,55,50,53,55,49,50,57,55,28,67,77,66,75,50,62,68,71,62,52,65,64,64,59,76,75,77,68,91,58,99,72,45,80,61,62,69,60,66,72,61,68,82,73,79,84,71,100,75,82,76,83,82,80,120

Organism: Salmonella enterica I (NCBI:txid59201)

Nearest PDB structures (foldseek):
  4xgi-assembly1_C  TM=9.685E-01  e=2.074E-09  Burkholderia thailandensis E264
  4xgi-assembly1_D  TM=9.686E-01  e=2.334E-09  Burkholderia thailandensis E264
  3aoe-assembly1_E  TM=9.223E-01  e=3.341E-07  Thermus thermophilus HB27
  3k92-assembly1_A  TM=9.674E-01  e=8.599E-07  Bacillus subtilis
  3k8z-assembly1_D  TM=8.756E-01  e=1.553E-06  Bacillus subtilis